Protein AF-A0A6G0Q669-F1 (afdb_monomer_lite)

Structure (mmCIF, N/CA/C/O backbone):
data_AF-A0A6G0Q669-F1
#
_entry.id   AF-A0A6G0Q669-F1
#
loop_
_atom_site.group_PDB
_atom_site.id
_atom_site.type_symbol
_atom_site.label_atom_id
_atom_site.label_alt_id
_atom_site.label_comp_id
_atom_site.label_asym_id
_atom_site.label_entity_id
_atom_site.label_seq_id
_atom_site.pdbx_PDB_ins_code
_atom_site.Cartn_x
_atom_site.Cartn_y
_atom_site.Cartn_z
_atom_site.occupancy
_atom_site.B_iso_or_equiv
_atom_site.auth_seq_id
_atom_site.auth_comp_id
_atom_site.auth_asym_id
_atom_site.auth_atom_id
_atom_site.pdbx_PDB_model_num
ATOM 1 N N . MET A 1 1 ? -31.104 1.576 6.460 1.00 49.19 1 MET A N 1
ATOM 2 C CA . MET A 1 1 ? -29.829 0.918 6.106 1.00 49.19 1 MET A CA 1
ATOM 3 C C . MET A 1 1 ? -28.737 1.970 6.219 1.00 49.19 1 MET A C 1
ATOM 5 O O . MET A 1 1 ? -28.513 2.707 5.269 1.00 49.19 1 MET A O 1
ATOM 9 N N . SER A 1 2 ? -28.160 2.147 7.409 1.00 54.69 2 SER A N 1
ATOM 10 C CA . SER A 1 2 ? -27.023 3.049 7.605 1.00 54.69 2 SER A CA 1
ATOM 11 C C . SER A 1 2 ? -25.872 2.551 6.734 1.00 54.69 2 SER A C 1
ATOM 13 O O . SER A 1 2 ? -25.448 1.404 6.862 1.00 54.69 2 SER A O 1
ATOM 15 N N . GLN A 1 3 ? -25.403 3.383 5.803 1.00 60.66 3 GLN A N 1
ATOM 16 C CA . GLN A 1 3 ? -24.188 3.099 5.050 1.00 60.66 3 GLN A CA 1
ATOM 17 C C . GLN A 1 3 ? -23.024 3.110 6.040 1.00 60.66 3 GLN A C 1
ATOM 19 O O . GLN A 1 3 ? -22.448 4.153 6.338 1.00 60.66 3 GLN A O 1
ATOM 24 N N . VAL A 1 4 ? -22.702 1.944 6.596 1.00 66.38 4 VAL A N 1
ATOM 25 C CA . VAL A 1 4 ? -21.418 1.733 7.254 1.00 66.38 4 VAL A CA 1
ATOM 26 C C . VAL A 1 4 ? -20.383 1.968 6.164 1.00 66.38 4 VAL A C 1
ATOM 28 O O . VAL A 1 4 ? -20.285 1.173 5.230 1.00 66.38 4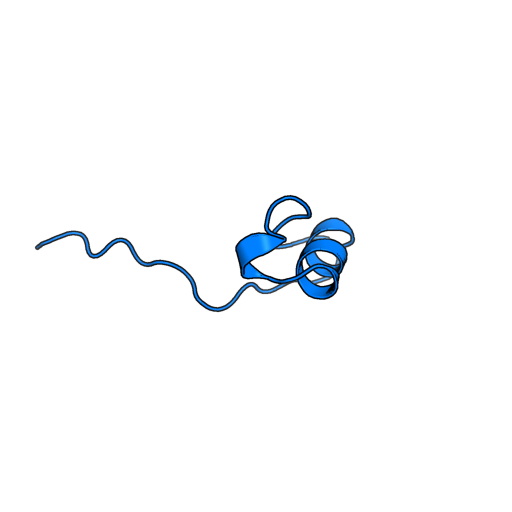 VAL A O 1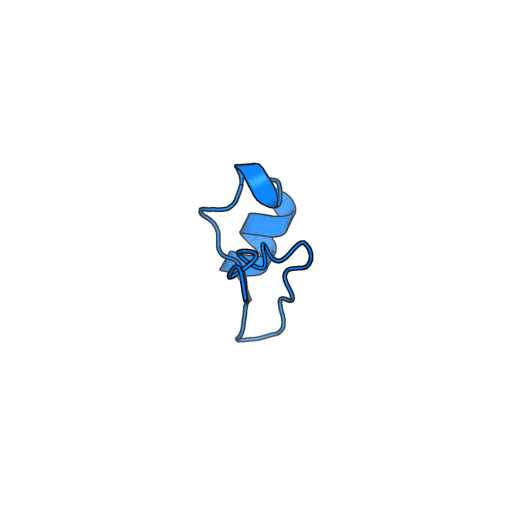
ATOM 31 N N . LEU A 1 5 ? -19.672 3.095 6.234 1.00 65.12 5 LEU A N 1
ATOM 32 C CA . LEU A 1 5 ? -18.542 3.368 5.356 1.00 65.12 5 LEU A CA 1
ATOM 33 C C . LEU A 1 5 ? -17.560 2.206 5.537 1.00 65.12 5 LEU A C 1
ATOM 35 O O . LEU A 1 5 ? -16.913 2.082 6.580 1.00 65.12 5 LEU A O 1
ATOM 39 N N . GLN A 1 6 ? -17.526 1.303 4.557 1.00 75.56 6 GLN A N 1
ATOM 40 C CA . GLN A 1 6 ? -16.645 0.143 4.536 1.00 75.56 6 GLN A CA 1
ATOM 41 C C . GLN A 1 6 ? -15.221 0.664 4.369 1.00 75.56 6 GLN A C 1
ATOM 43 O O . GLN A 1 6 ? -14.773 0.897 3.252 1.00 75.56 6 GLN A O 1
ATOM 48 N N . HIS A 1 7 ? -14.532 0.900 5.484 1.00 81.56 7 HIS A N 1
ATOM 49 C CA . HIS A 1 7 ? -13.124 1.274 5.482 1.00 81.56 7 HIS A CA 1
ATOM 50 C C . HIS A 1 7 ? -12.304 0.006 5.216 1.00 81.56 7 HIS A C 1
ATOM 52 O O . HIS A 1 7 ? -12.252 -0.873 6.087 1.00 81.56 7 HIS A O 1
ATOM 58 N N . PRO A 1 8 ? -11.684 -0.140 4.029 1.00 86.75 8 PRO A N 1
ATOM 59 C CA . PRO A 1 8 ? -10.910 -1.328 3.714 1.00 86.75 8 PRO A CA 1
ATOM 60 C C . PRO A 1 8 ? -9.727 -1.419 4.674 1.00 86.75 8 PRO A C 1
ATOM 62 O O . PRO A 1 8 ? -9.003 -0.450 4.886 1.00 86.75 8 PRO A O 1
ATOM 65 N N . ARG A 1 9 ? -9.539 -2.596 5.271 1.00 93.56 9 ARG A N 1
ATOM 66 C CA . ARG A 1 9 ? -8.406 -2.881 6.170 1.00 93.56 9 ARG A CA 1
ATOM 67 C C . ARG A 1 9 ? -7.274 -3.626 5.462 1.00 93.56 9 ARG A C 1
ATOM 69 O O . ARG A 1 9 ? -6.210 -3.814 6.038 1.00 93.56 9 ARG A O 1
ATOM 76 N N . VAL A 1 10 ? -7.519 -4.067 4.229 1.00 94.94 10 VAL A N 1
ATOM 77 C CA . VAL A 1 10 ? -6.595 -4.844 3.402 1.00 94.94 10 VAL A CA 1
ATOM 78 C C . VAL A 1 10 ? -6.484 -4.153 2.052 1.00 94.94 10 VAL A C 1
ATOM 80 O O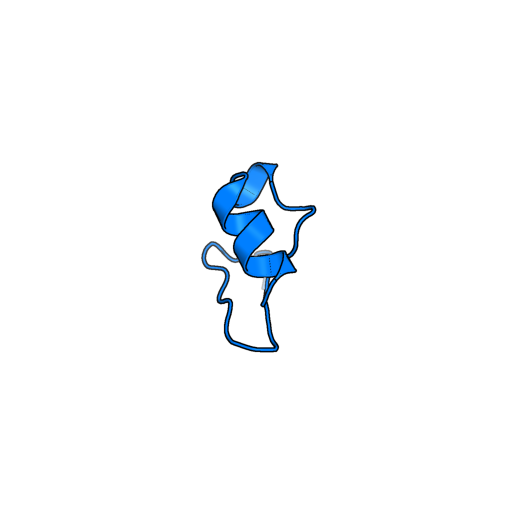 . VAL A 1 10 ? -7.496 -3.866 1.416 1.00 94.94 10 VAL A O 1
ATOM 83 N N . PHE A 1 11 ? -5.250 -3.902 1.627 1.00 96.69 11 PHE A N 1
ATOM 84 C CA . PHE A 1 11 ? -4.933 -3.227 0.375 1.00 96.69 11 PHE A CA 1
ATOM 85 C C . PHE A 1 11 ? -4.061 -4.156 -0.458 1.00 96.69 11 PHE A C 1
ATOM 87 O O . PHE A 1 11 ? -2.894 -4.380 -0.143 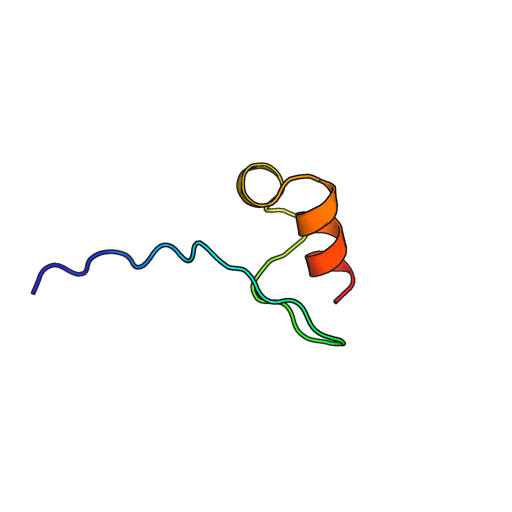1.00 96.69 11 PHE A O 1
ATOM 94 N N . THR A 1 12 ? -4.657 -4.746 -1.490 1.00 97.44 12 THR A N 1
ATOM 95 C CA . THR A 1 12 ? -3.950 -5.625 -2.421 1.00 97.44 12 THR A CA 1
ATOM 96 C C . THR A 1 12 ? -3.123 -4.798 -3.396 1.00 97.44 12 THR A C 1
ATOM 98 O O . THR A 1 12 ? -3.598 -3.786 -3.918 1.00 97.44 12 THR A O 1
ATOM 101 N N . PHE A 1 13 ? -1.915 -5.269 -3.673 1.00 96.75 13 PHE A N 1
ATOM 102 C CA . PHE A 1 13 ? -1.049 -4.764 -4.728 1.00 96.75 13 PHE A CA 1
ATOM 103 C C . PHE A 1 13 ? -0.551 -5.960 -5.542 1.00 96.75 13 PHE A C 1
ATOM 105 O O . PHE A 1 13 ? -0.137 -6.979 -4.986 1.00 96.75 13 PHE A O 1
ATOM 112 N N . VAL A 1 14 ? -0.646 -5.851 -6.859 1.00 96.94 14 VAL A N 1
ATOM 113 C CA . VAL A 1 14 ? -0.192 -6.837 -7.843 1.00 96.94 14 VAL A CA 1
ATOM 114 C C . VAL A 1 14 ? 0.500 -6.088 -8.981 1.00 96.94 14 VAL A C 1
ATOM 116 O O . VAL A 1 14 ? 0.427 -4.870 -9.067 1.00 96.94 14 VAL A O 1
ATOM 119 N N . LYS A 1 15 ? 1.207 -6.784 -9.869 1.00 97.50 15 LYS A N 1
ATOM 120 C CA . LYS A 1 15 ? 1.925 -6.129 -10.972 1.00 97.50 15 LYS A CA 1
ATOM 121 C C . LYS A 1 15 ? 0.959 -5.332 -11.872 1.00 97.50 15 LYS A C 1
ATOM 123 O O . LYS A 1 15 ? 0.151 -5.946 -12.562 1.00 97.50 15 LYS A O 1
ATOM 128 N N . GLY A 1 16 ? 1.099 -4.009 -11.922 1.00 96.31 16 GLY A N 1
ATOM 129 C CA . GLY A 1 16 ? 0.286 -3.095 -12.729 1.00 96.31 16 GLY A CA 1
ATOM 130 C C . GLY A 1 16 ? -1.019 -2.629 -12.071 1.00 96.31 16 GLY A C 1
ATOM 131 O O . GLY A 1 16 ? -1.759 -1.877 -12.703 1.00 96.31 16 GLY A O 1
ATOM 132 N N . GLU A 1 17 ? -1.343 -3.080 -10.851 1.00 97.44 17 GLU A N 1
ATOM 133 C CA . GLU A 1 17 ? -2.569 -2.682 -10.149 1.00 97.44 17 GLU A CA 1
ATOM 134 C C . GLU A 1 17 ? -2.372 -2.615 -8.628 1.00 97.44 17 GLU A C 1
ATOM 136 O O . GLU A 1 17 ? -1.885 -3.547 -7.984 1.00 97.44 17 GLU A O 1
ATOM 141 N N . SER A 1 18 ? -2.880 -1.545 -8.017 1.00 97.38 18 SER A N 1
ATOM 142 C CA . SER A 1 18 ? -2.888 -1.377 -6.568 1.00 97.38 18 SER A CA 1
ATOM 143 C C . SER A 1 18 ? -4.187 -0.741 -6.071 1.00 97.38 18 SER A C 1
ATOM 145 O O . SER A 1 18 ? -4.726 0.183 -6.679 1.00 97.38 18 SER A O 1
ATOM 147 N N . LYS A 1 19 ? -4.690 -1.220 -4.924 1.00 97.25 19 LYS A N 1
ATOM 148 C CA . LYS A 1 19 ? -5.800 -0.582 -4.186 1.00 97.25 19 LYS A CA 1
ATOM 149 C C . LYS A 1 19 ? -5.326 0.503 -3.210 1.00 97.25 19 LYS A C 1
ATOM 151 O O . LYS A 1 19 ? -6.159 1.165 -2.597 1.00 97.25 19 LYS A O 1
ATOM 156 N N . GLY A 1 20 ? -4.014 0.671 -3.046 1.00 96.06 20 GLY A N 1
ATOM 157 C CA . GLY A 1 20 ? -3.393 1.743 -2.267 1.00 96.06 20 GLY A CA 1
ATOM 158 C C . GLY A 1 20 ? -2.438 2.591 -3.108 1.00 96.06 20 GLY A C 1
ATOM 159 O O . GLY A 1 20 ? -2.258 2.346 -4.298 1.00 96.06 20 GLY A O 1
ATOM 160 N N . ASN A 1 21 ? -1.780 3.576 -2.498 1.00 97.75 21 ASN A N 1
ATOM 161 C CA . ASN A 1 21 ? -0.769 4.398 -3.172 1.00 97.75 21 ASN A CA 1
ATOM 162 C C . ASN A 1 21 ? 0.263 4.971 -2.180 1.00 97.75 21 ASN A C 1
ATOM 164 O O . ASN A 1 21 ? 0.128 4.823 -0.961 1.00 97.75 21 ASN A O 1
ATOM 168 N N . GLY A 1 22 ? 1.279 5.668 -2.703 1.00 97.88 22 GLY A N 1
ATOM 169 C CA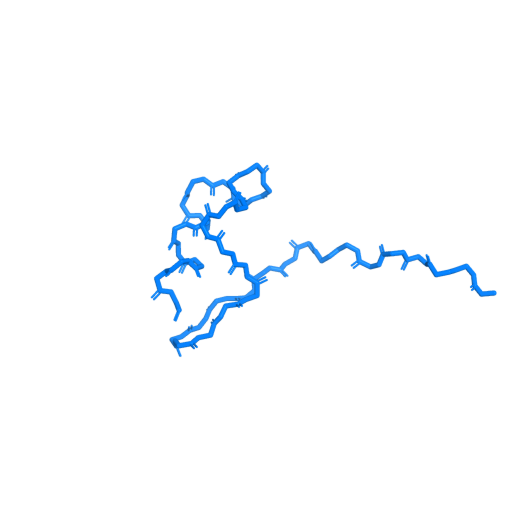 . GLY A 1 22 ? 2.380 6.233 -1.918 1.00 97.88 22 GLY A CA 1
ATOM 170 C C . GLY A 1 22 ? 1.981 7.294 -0.884 1.00 97.88 22 GLY A C 1
ATOM 171 O O . GLY A 1 22 ? 2.736 7.530 0.061 1.00 97.88 22 GLY A O 1
ATOM 172 N N . SER A 1 23 ? 0.800 7.912 -1.011 1.00 98.06 23 SER A N 1
ATOM 173 C CA . SER A 1 23 ? 0.308 8.911 -0.049 1.00 98.06 23 SER A CA 1
ATOM 174 C C . SER A 1 23 ? -0.251 8.285 1.235 1.00 98.06 23 SER A C 1
ATOM 176 O O . SER A 1 23 ? -0.319 8.940 2.272 1.00 98.06 23 SER A O 1
ATOM 178 N N . MET A 1 24 ? -0.566 6.986 1.219 1.00 97.81 24 MET A N 1
ATOM 179 C CA . MET A 1 24 ? -1.230 6.284 2.323 1.00 97.81 24 MET A CA 1
ATOM 180 C C . MET A 1 24 ? -0.264 5.822 3.427 1.00 97.81 24 MET A C 1
ATOM 182 O O . MET A 1 24 ? -0.544 4.856 4.136 1.00 97.81 24 MET A O 1
ATOM 186 N N . LYS A 1 25 ? 0.871 6.510 3.613 1.00 97.94 25 LYS A N 1
ATOM 187 C CA . LYS A 1 25 ? 1.867 6.190 4.656 1.00 97.94 25 LYS A CA 1
ATOM 188 C C . LYS A 1 25 ? 1.275 6.122 6.071 1.00 97.94 25 LYS A C 1
ATOM 190 O O . LYS A 1 25 ? 1.667 5.203 6.787 1.00 97.94 25 LYS A O 1
ATOM 195 N N . PRO A 1 26 ? 0.339 7.003 6.488 1.00 97.75 26 PRO A N 1
ATOM 196 C CA . PRO A 1 26 ? -0.271 6.901 7.816 1.00 97.75 26 PRO A CA 1
ATOM 197 C C . PRO A 1 26 ? -1.076 5.612 8.034 1.00 97.75 26 PRO A C 1
ATOM 199 O O . PRO A 1 26 ? -1.218 5.180 9.171 1.00 97.75 26 PRO A O 1
ATOM 202 N N . LEU A 1 27 ? -1.586 4.991 6.962 1.00 96.50 27 LEU A N 1
ATOM 203 C CA . LEU A 1 27 ? -2.420 3.787 7.035 1.00 96.50 27 LEU A CA 1
ATOM 204 C C . LEU A 1 27 ? -1.628 2.497 6.767 1.00 96.50 27 LEU A C 1
ATOM 206 O O . LEU A 1 27 ? -1.844 1.492 7.434 1.00 96.50 27 LEU A O 1
ATOM 210 N N . LEU A 1 28 ? -0.720 2.520 5.788 1.00 96.75 28 LEU A N 1
ATOM 211 C CA . LEU A 1 28 ? 0.001 1.339 5.284 1.00 96.75 28 LEU A CA 1
ATOM 212 C C . LEU A 1 28 ? 1.458 1.263 5.765 1.00 96.75 28 LEU A C 1
ATOM 214 O O . LEU A 1 28 ? 2.172 0.301 5.472 1.00 96.75 28 LEU A O 1
ATOM 218 N N . GLY A 1 29 ? 1.935 2.305 6.445 1.00 98.12 29 GLY A N 1
ATOM 219 C CA . GLY A 1 29 ? 3.350 2.502 6.728 1.00 98.12 29 GLY A CA 1
ATOM 220 C C . GLY A 1 29 ? 4.172 2.825 5.474 1.00 98.12 29 GLY A C 1
ATOM 221 O O . GLY A 1 29 ? 3.701 2.773 4.336 1.00 98.12 29 GLY A O 1
ATOM 222 N N . GLY A 1 30 ? 5.451 3.156 5.677 1.00 98.44 30 GLY A N 1
ATOM 223 C CA . GLY A 1 30 ? 6.339 3.570 4.584 1.00 98.44 30 GLY A CA 1
ATOM 224 C C . GLY A 1 30 ? 6.588 2.479 3.534 1.00 98.44 30 GLY A C 1
ATOM 225 O O . GLY A 1 30 ? 6.596 2.771 2.342 1.00 98.44 30 GLY A O 1
ATOM 226 N N . LYS A 1 31 ? 6.751 1.217 3.958 1.00 98.31 31 LYS A N 1
ATOM 227 C CA . LYS A 1 31 ? 7.005 0.089 3.043 1.00 98.31 31 LYS A CA 1
ATOM 228 C C . LYS A 1 31 ? 5.759 -0.289 2.241 1.00 98.31 31 LYS A C 1
ATOM 230 O O . LYS A 1 31 ? 5.855 -0.420 1.026 1.00 98.31 31 LYS A O 1
ATOM 235 N N . GLY A 1 32 ? 4.606 -0.419 2.902 1.00 97.88 32 GLY A N 1
ATOM 236 C CA . GLY A 1 32 ? 3.346 -0.775 2.244 1.00 97.88 32 GLY A CA 1
ATOM 237 C C . GLY A 1 32 ? 2.920 0.270 1.215 1.00 97.88 32 GLY A C 1
ATOM 238 O O . GLY A 1 32 ? 2.606 -0.079 0.080 1.00 97.88 32 GLY A O 1
ATOM 239 N N . ALA A 1 33 ? 3.016 1.555 1.570 1.00 98.31 33 ALA A N 1
ATOM 240 C CA . ALA A 1 33 ? 2.743 2.649 0.643 1.00 98.31 33 ALA A CA 1
ATOM 241 C C . ALA A 1 33 ? 3.698 2.644 -0.567 1.00 98.31 33 ALA A C 1
ATOM 243 O O . ALA A 1 33 ? 3.261 2.896 -1.687 1.00 98.31 33 ALA A O 1
ATOM 244 N N . ASN A 1 34 ? 4.981 2.310 -0.369 1.00 98.50 34 ASN A N 1
ATOM 245 C CA . ASN A 1 34 ? 5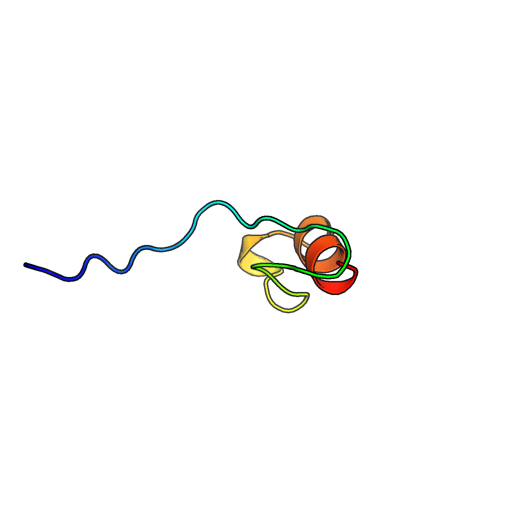.936 2.219 -1.474 1.00 98.50 34 ASN A CA 1
ATOM 246 C C . ASN A 1 34 ? 5.657 1.017 -2.392 1.00 98.50 34 ASN A C 1
ATOM 248 O O . ASN A 1 34 ? 5.711 1.168 -3.604 1.00 98.50 34 ASN A O 1
ATOM 252 N N . LEU A 1 35 ? 5.298 -0.153 -1.847 1.00 98.25 35 LEU A N 1
ATOM 253 C CA . LEU A 1 35 ? 4.891 -1.309 -2.662 1.00 98.25 35 LEU A CA 1
ATOM 254 C C . LEU A 1 35 ? 3.670 -0.980 -3.528 1.00 98.25 35 LEU A C 1
ATOM 256 O O . LEU A 1 35 ? 3.679 -1.259 -4.719 1.00 98.25 35 LEU A O 1
ATOM 260 N N . CYS A 1 36 ? 2.672 -0.308 -2.954 1.00 97.62 36 CYS A N 1
ATOM 261 C CA . CYS A 1 36 ? 1.483 0.142 -3.676 1.00 97.62 36 CYS A CA 1
ATOM 262 C C . CYS A 1 36 ? 1.766 1.213 -4.745 1.00 97.62 36 CYS A C 1
ATOM 264 O O . CYS A 1 36 ? 0.977 1.367 -5.664 1.00 97.62 36 CYS A O 1
ATOM 266 N N . GLN A 1 37 ? 2.842 1.994 -4.604 1.00 98.06 37 GLN A N 1
ATOM 267 C CA . GLN A 1 37 ? 3.256 3.003 -5.588 1.00 98.06 37 GLN A CA 1
ATOM 268 C C . GLN A 1 37 ? 4.010 2.390 -6.777 1.00 98.06 37 GLN A C 1
ATOM 270 O O . GLN A 1 37 ? 4.018 2.976 -7.859 1.00 98.06 37 GLN A O 1
ATOM 275 N N . MET A 1 38 ? 4.691 1.264 -6.540 1.00 97.44 38 MET A N 1
ATOM 276 C CA . MET A 1 38 ? 5.495 0.536 -7.527 1.00 97.44 38 MET A CA 1
ATOM 277 C C . MET A 1 38 ? 4.693 -0.518 -8.299 1.00 97.44 38 MET A C 1
ATOM 279 O O . MET A 1 38 ? 5.139 -0.953 -9.360 1.00 97.44 38 MET A O 1
ATOM 283 N N . ALA A 1 39 ? 3.585 -0.973 -7.713 1.00 92.88 39 ALA A N 1
ATOM 284 C CA . ALA A 1 39 ? 2.637 -1.918 -8.286 1.00 92.88 39 ALA A CA 1
ATOM 285 C C . ALA A 1 39 ? 1.796 -1.248 -9.370 1.00 92.88 39 ALA A C 1
ATOM 287 O O . ALA A 1 39 ? 1.794 -1.807 -10.486 1.00 92.88 39 ALA A O 1
#

Sequence (39 aa):
MSQVLQHPRVFTFVKGESKGNGSMKPLLGGKGANLCQMA

InterPro domains:
  IPR013815 ATP-grasp fold, subdomain 1 [G3DSA:3.30.1490.20] (6-39)

pLDDT: mean 91.09, std 13.25, range [49.19, 98.5]

Foldseek 3Di:
DPPPPPDDLDWDDDVPDTPAALVCCVRLNNVRNVSRNRD

Radius of gyration: 11.64 Å; chains: 1; bounding box: 37×16×20 Å

Secondary structure (DSSP, 8-state):
--------S---EETTEESS-TT-HHHHHHHHHHHHHH-

Organism: NCBI:txid53985